Protein AF-A0A2N2TAQ8-F1 (afdb_monomer)

pLDDT: mean 95.05, std 6.16, range [58.59, 98.38]

Nearest PDB structures (foldseek):
  2xcc-assembly1_B  TM=7.783E-01  e=2.093E+00  Pseudomonas aeruginosa
  1zu2-assembly1_A  TM=5.875E-01  e=7.499E-01  Arabidopsis thaliana
  6ww7-assembly1_B  TM=6.725E-01  e=1.686E+00  Homo sapiens
  6y4l-assembly1_A  TM=6.504E-01  e=2.332E+00  Homo sapiens
  8j0o-assembly1_B  TM=6.583E-01  e=3.792E+00  Homo sapiens

Structure (mmCIF, N/CA/C/O backbone):
data_AF-A0A2N2TAQ8-F1
#
_entry.id   AF-A0A2N2TAQ8-F1
#
loop_
_atom_site.group_PDB
_atom_site.id
_atom_site.type_symbol
_atom_site.label_atom_id
_atom_site.label_alt_id
_atom_site.label_comp_id
_atom_site.label_asym_id
_atom_site.label_entity_id
_atom_site.label_seq_id
_atom_site.pdbx_PDB_ins_code
_atom_site.Cartn_x
_atom_site.Cartn_y
_atom_site.Cartn_z
_atom_site.occupancy
_atom_site.B_iso_or_equiv
_atom_site.auth_seq_id
_atom_site.auth_comp_id
_atom_site.auth_asym_id
_atom_site.auth_atom_id
_atom_site.pdbx_PDB_model_num
ATOM 1 N N . ILE A 1 1 ? -7.409 11.112 18.876 1.00 68.50 1 ILE A N 1
ATOM 2 C CA . ILE A 1 1 ? -6.303 11.848 19.545 1.00 68.50 1 ILE A CA 1
ATOM 3 C C . ILE A 1 1 ? -5.440 12.574 18.514 1.00 68.50 1 ILE A C 1
ATOM 5 O O . ILE A 1 1 ? -5.373 13.791 18.593 1.00 68.50 1 ILE A O 1
ATOM 9 N N . GLY A 1 2 ? -4.911 11.891 17.487 1.00 79.88 2 GLY A N 1
ATOM 10 C CA . GLY A 1 2 ? -4.014 12.508 16.495 1.00 79.88 2 GLY A CA 1
ATOM 11 C C . GLY A 1 2 ? -4.530 13.775 15.794 1.00 79.88 2 GLY A C 1
ATOM 12 O O . GLY A 1 2 ? -3.774 14.726 15.630 1.00 79.88 2 GLY A O 1
ATOM 13 N N . GLY A 1 3 ? -5.822 13.849 15.456 1.00 86.31 3 GLY A N 1
ATOM 14 C CA . GLY A 1 3 ? -6.392 15.069 14.868 1.00 86.31 3 GLY A CA 1
ATOM 15 C C . GLY A 1 3 ? -6.447 16.270 15.817 1.00 86.31 3 GLY A C 1
ATOM 16 O O . GLY A 1 3 ? -6.260 17.399 15.378 1.00 86.31 3 GLY A O 1
ATOM 17 N N . MET A 1 4 ? -6.640 16.038 17.119 1.00 84.19 4 MET A N 1
ATOM 18 C CA . MET A 1 4 ? -6.678 17.108 18.122 1.00 84.19 4 MET A CA 1
ATOM 19 C C . MET A 1 4 ? -5.278 17.551 18.560 1.00 84.19 4 MET A C 1
ATOM 21 O O . MET A 1 4 ? -5.082 18.726 18.841 1.00 84.19 4 MET A O 1
ATOM 25 N N . THR A 1 5 ? -4.308 16.634 18.618 1.00 91.44 5 THR A N 1
ATOM 26 C CA . THR A 1 5 ? -2.961 16.923 19.143 1.00 91.44 5 THR A CA 1
ATOM 27 C C . THR A 1 5 ? -1.943 17.277 18.062 1.00 91.44 5 THR A C 1
ATOM 29 O O . THR A 1 5 ? -0.988 17.988 18.350 1.00 91.44 5 THR A O 1
ATOM 32 N N . TYR A 1 6 ? -2.141 16.807 16.826 1.00 89.44 6 TYR A N 1
ATOM 33 C CA . TYR A 1 6 ? -1.198 16.993 15.713 1.00 89.44 6 TYR A CA 1
ATOM 34 C C . TYR A 1 6 ? -1.855 17.542 14.439 1.00 89.44 6 TYR A C 1
ATOM 36 O O . TYR A 1 6 ? -1.201 17.649 13.407 1.00 89.44 6 TYR A O 1
ATOM 44 N N . GLY A 1 7 ? -3.153 17.869 14.474 1.00 87.75 7 GLY A N 1
ATOM 45 C CA . GLY A 1 7 ? -3.867 18.410 13.314 1.00 87.75 7 GLY A CA 1
ATOM 46 C C . GLY A 1 7 ? -4.069 17.416 12.164 1.00 87.75 7 GLY A C 1
ATOM 47 O O . GLY A 1 7 ? -4.440 17.832 11.068 1.00 87.75 7 GLY A O 1
ATOM 48 N N . ALA A 1 8 ? -3.842 16.117 12.388 1.00 89.75 8 ALA A N 1
ATOM 49 C CA . ALA A 1 8 ? -4.031 15.082 11.375 1.00 89.75 8 ALA A CA 1
ATOM 50 C C . ALA A 1 8 ? -5.509 14.969 10.953 1.00 89.75 8 ALA A C 1
ATOM 52 O O . ALA A 1 8 ? -6.396 14.792 11.793 1.00 89.75 8 ALA A O 1
ATOM 53 N N . LYS A 1 9 ? -5.781 15.045 9.645 1.00 93.88 9 LYS A N 1
ATOM 54 C CA . LYS A 1 9 ? -7.139 15.003 9.080 1.00 93.88 9 LYS A CA 1
ATOM 55 C C . LYS A 1 9 ? -7.287 13.850 8.097 1.00 93.88 9 LYS A C 1
ATOM 57 O O . LYS A 1 9 ? -6.567 13.796 7.104 1.00 93.88 9 LYS A O 1
ATOM 62 N N . ALA A 1 10 ? -8.283 12.996 8.335 1.00 92.75 10 ALA A N 1
ATOM 63 C CA . ALA A 1 10 ? -8.639 11.895 7.438 1.00 92.75 10 ALA A CA 1
ATOM 64 C C . ALA A 1 10 ? -8.902 12.384 6.001 1.00 92.75 10 ALA A C 1
ATOM 66 O O . ALA A 1 10 ? -8.366 11.826 5.052 1.00 92.75 10 ALA A O 1
ATOM 67 N N . SER A 1 11 ? -9.625 13.499 5.854 1.00 94.69 11 SER A N 1
ATOM 68 C CA . SER A 1 11 ? -9.948 14.088 4.549 1.00 94.69 11 SER A CA 1
ATOM 69 C C . SER A 1 11 ? -8.718 14.536 3.752 1.00 94.69 11 SER A C 1
ATOM 71 O O . SER A 1 11 ? -8.706 14.435 2.528 1.00 94.69 11 SER A O 1
ATOM 73 N N . GLU A 1 12 ? -7.676 15.038 4.423 1.00 95.62 12 GLU A N 1
ATOM 74 C CA . GLU A 1 12 ? -6.437 15.423 3.738 1.00 95.62 12 GLU A CA 1
ATOM 75 C C . GLU A 1 12 ? -5.646 14.183 3.320 1.00 95.62 12 GLU A C 1
ATOM 77 O O . GLU A 1 12 ? -5.133 14.139 2.206 1.00 95.62 12 GLU A O 1
ATOM 82 N N . ALA A 1 13 ? -5.605 13.145 4.161 1.00 94.81 13 ALA A N 1
ATO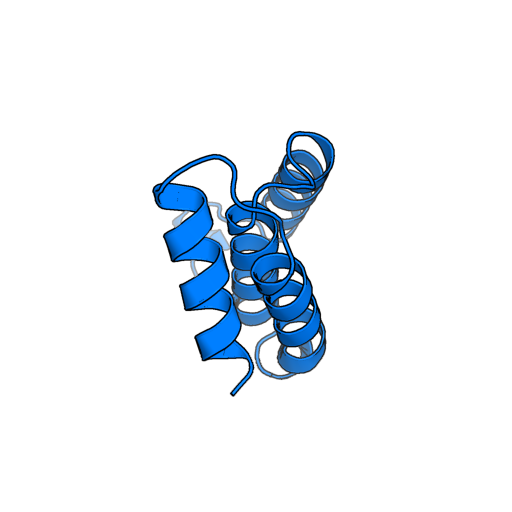M 83 C CA . ALA A 1 13 ? -4.963 11.881 3.810 1.00 94.81 13 ALA A CA 1
ATOM 84 C C . ALA A 1 13 ? -5.622 11.233 2.576 1.00 94.81 13 ALA A C 1
ATOM 86 O O . ALA A 1 13 ? -4.930 10.881 1.621 1.00 94.81 13 ALA A O 1
ATOM 87 N N . GLU A 1 14 ? -6.957 11.179 2.538 1.00 95.69 14 GLU A N 1
ATOM 88 C CA . GLU A 1 14 ? -7.713 10.690 1.377 1.00 95.69 14 GLU A CA 1
ATOM 89 C C . GLU A 1 14 ? -7.423 11.517 0.114 1.00 95.69 14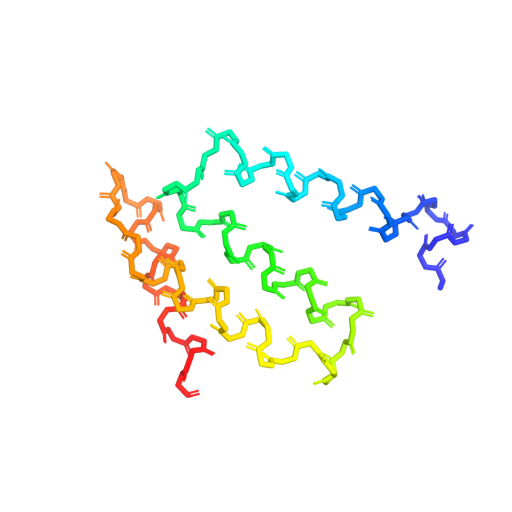 GLU A C 1
ATOM 91 O O . GLU A 1 14 ? -7.193 10.965 -0.965 1.00 95.69 14 GLU A O 1
ATOM 96 N N . LYS A 1 15 ? -7.362 12.849 0.237 1.00 97.19 15 LYS A N 1
ATOM 97 C CA . LYS A 1 15 ? -7.025 13.751 -0.875 1.00 97.19 15 LYS A CA 1
ATOM 98 C C . LYS A 1 15 ? -5.606 13.523 -1.402 1.00 97.19 15 LYS A C 1
ATOM 100 O O . LYS A 1 15 ? -5.393 13.555 -2.620 1.00 97.19 15 LYS A O 1
ATOM 105 N N . HIS A 1 16 ? -4.638 13.309 -0.516 1.00 97.06 16 HIS A N 1
ATOM 106 C CA . HIS A 1 16 ? -3.257 13.038 -0.902 1.00 97.06 16 HIS A CA 1
ATOM 107 C C . HIS A 1 16 ? -3.121 11.687 -1.603 1.00 97.06 16 HIS A C 1
ATOM 109 O O . HIS A 1 16 ? -2.529 11.646 -2.680 1.00 97.06 16 HIS A O 1
ATOM 115 N N . ILE A 1 17 ? -3.750 10.626 -1.087 1.00 97.50 17 ILE A N 1
ATOM 116 C CA . ILE A 1 17 ? -3.766 9.317 -1.755 1.00 97.50 17 ILE A CA 1
ATOM 117 C C . ILE A 1 17 ? -4.445 9.397 -3.124 1.00 97.50 17 ILE A C 1
ATOM 119 O O . ILE A 1 17 ? -3.884 8.938 -4.117 1.00 97.50 17 ILE A O 1
ATOM 123 N N . ALA A 1 18 ? -5.596 10.067 -3.233 1.00 96.94 18 ALA A N 1
ATOM 124 C CA . ALA A 1 18 ? -6.259 10.262 -4.522 1.00 96.94 18 ALA A CA 1
ATOM 125 C C . ALA A 1 18 ? -5.375 11.017 -5.532 1.00 96.94 18 ALA A C 1
ATOM 127 O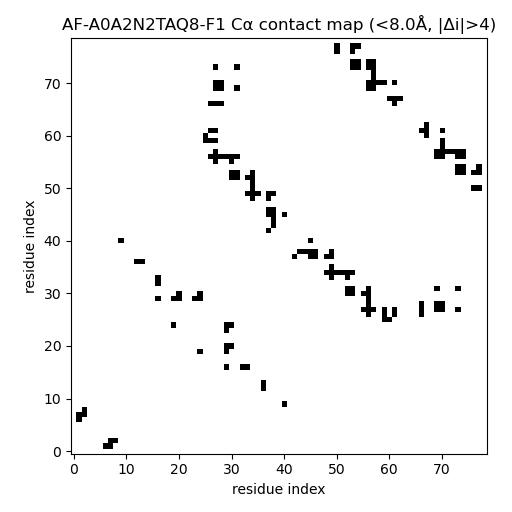 O . ALA A 1 18 ? -5.446 10.772 -6.737 1.00 96.94 18 ALA A O 1
ATOM 128 N N . SER A 1 19 ? -4.538 11.941 -5.055 1.00 98.25 19 SER A N 1
ATOM 129 C CA . SER A 1 19 ? -3.581 12.665 -5.895 1.00 98.25 19 SER A CA 1
ATOM 130 C C . SER A 1 19 ? -2.403 11.774 -6.301 1.00 98.25 19 SER A C 1
ATOM 132 O O . SER A 1 19 ? -2.023 11.778 -7.469 1.00 98.25 19 SER A O 1
ATOM 134 N N . ALA A 1 20 ? -1.875 10.962 -5.380 1.00 97.62 20 ALA A N 1
ATOM 135 C CA . ALA A 1 20 ? -0.814 9.996 -5.655 1.00 97.62 20 ALA A CA 1
ATOM 136 C C . ALA A 1 20 ? -1.247 8.959 -6.704 1.00 97.62 20 ALA A C 1
ATOM 138 O O . ALA A 1 20 ? -0.521 8.732 -7.670 1.00 97.62 20 ALA A O 1
ATOM 139 N N . ILE A 1 21 ? -2.468 8.416 -6.594 1.00 96.81 21 ILE A N 1
ATOM 140 C CA . ILE A 1 21 ? -3.030 7.469 -7.576 1.00 96.81 21 ILE A CA 1
ATOM 141 C C . ILE A 1 21 ? -3.094 8.101 -8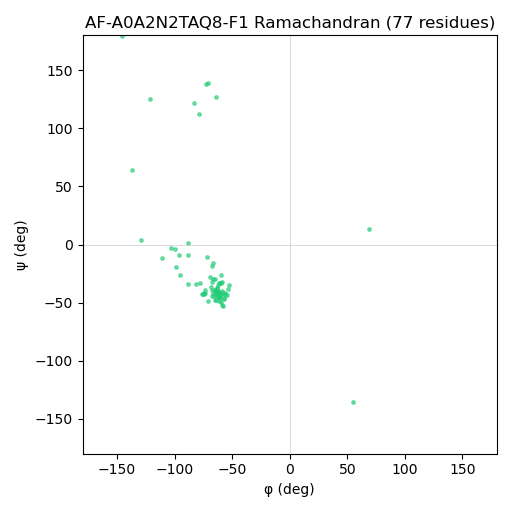.967 1.00 96.81 21 ILE A C 1
ATOM 143 O O . ILE A 1 21 ? -2.777 7.447 -9.956 1.00 96.81 21 ILE A O 1
ATOM 147 N N . LYS A 1 22 ? -3.463 9.382 -9.070 1.00 97.56 22 LYS A N 1
ATOM 148 C CA . LYS A 1 22 ? -3.502 10.088 -10.362 1.00 97.56 22 LYS A CA 1
ATOM 149 C C . LYS A 1 22 ? -2.115 10.295 -10.965 1.00 97.56 22 LYS A C 1
ATOM 151 O O . LYS A 1 22 ? -1.974 10.210 -12.181 1.00 97.56 22 LYS A O 1
ATOM 156 N N . LEU A 1 23 ? -1.119 10.603 -10.136 1.00 97.75 23 LEU A N 1
ATOM 157 C CA . LEU A 1 23 ? 0.240 10.900 -10.591 1.00 97.75 23 LEU A CA 1
ATOM 158 C C . LEU A 1 23 ? 0.999 9.633 -10.994 1.00 97.75 23 LEU A C 1
ATOM 160 O O . LEU A 1 23 ? 1.682 9.623 -12.016 1.00 97.75 23 LEU A O 1
ATOM 164 N N . THR A 1 24 ? 0.870 8.564 -10.211 1.00 95.56 24 THR A N 1
ATOM 165 C CA . THR A 1 24 ? 1.640 7.328 -10.392 1.00 95.56 24 THR A CA 1
ATOM 166 C C . THR A 1 24 ? 0.758 6.086 -10.223 1.00 95.56 24 THR A C 1
ATOM 168 O O . THR A 1 24 ? 1.008 5.270 -9.339 1.00 95.56 24 THR A O 1
ATOM 171 N N . PRO A 1 25 ? -0.249 5.876 -11.097 1.00 95.50 25 PRO A N 1
ATOM 172 C CA . PRO A 1 25 ? -1.221 4.782 -10.960 1.00 95.50 25 PRO A CA 1
ATOM 173 C C . PRO A 1 25 ? -0.621 3.382 -11.130 1.00 95.50 25 PRO A C 1
ATOM 175 O O . PRO A 1 25 ? -1.277 2.396 -10.812 1.00 95.50 25 PRO A O 1
ATOM 178 N N . LYS A 1 26 ? 0.591 3.287 -11.686 1.00 95.81 26 LYS A N 1
ATOM 179 C CA . LYS A 1 26 ? 1.300 2.025 -11.942 1.00 95.81 26 LYS A CA 1
ATOM 180 C C . LYS A 1 26 ? 2.355 1.698 -10.882 1.00 95.81 26 LYS A C 1
ATOM 182 O O . LYS A 1 26 ? 2.989 0.659 -10.994 1.00 95.81 26 LYS A O 1
ATOM 187 N N . ALA A 1 27 ? 2.580 2.593 -9.919 1.00 97.38 27 ALA A N 1
ATOM 188 C CA . ALA A 1 27 ? 3.523 2.352 -8.836 1.00 97.38 27 ALA A CA 1
ATOM 189 C C . ALA A 1 27 ? 2.819 1.527 -7.740 1.00 97.38 27 ALA A C 1
ATOM 191 O O . ALA A 1 27 ? 1.802 2.000 -7.218 1.00 97.38 27 ALA A O 1
ATOM 192 N N . PRO A 1 28 ? 3.330 0.338 -7.370 1.00 97.81 28 PRO A N 1
ATOM 193 C CA . PRO A 1 28 ? 2.698 -0.530 -6.371 1.00 97.81 28 PRO A CA 1
ATOM 194 C C . PRO A 1 28 ? 2.485 0.170 -5.022 1.00 97.81 28 PRO A C 1
ATOM 196 O O . PRO A 1 28 ? 1.399 0.085 -4.446 1.00 97.81 28 PRO A O 1
ATOM 199 N N . ILE A 1 29 ? 3.478 0.951 -4.574 1.00 97.81 29 ILE A N 1
ATOM 200 C CA . ILE A 1 29 ? 3.457 1.676 -3.295 1.00 97.81 29 ILE A CA 1
ATOM 201 C C . ILE A 1 29 ? 2.215 2.547 -3.106 1.00 97.81 29 ILE A C 1
ATOM 203 O O . ILE A 1 29 ? 1.682 2.655 -2.008 1.00 97.81 29 ILE A O 1
ATOM 207 N N . VAL A 1 30 ? 1.688 3.142 -4.175 1.00 97.88 30 VAL A N 1
ATOM 208 C CA . VAL A 1 30 ? 0.528 4.029 -4.059 1.00 97.88 30 VAL A CA 1
ATOM 209 C C . VAL A 1 30 ? -0.734 3.259 -3.680 1.00 97.88 30 VAL A C 1
ATOM 211 O O . VAL A 1 30 ? -1.564 3.762 -2.921 1.00 97.88 30 VAL A O 1
ATOM 214 N N . HIS A 1 31 ? -0.887 2.040 -4.196 1.00 98.25 31 HIS A N 1
ATOM 215 C CA . HIS A 1 31 ? -2.025 1.186 -3.864 1.00 98.25 31 HIS A CA 1
ATOM 216 C C . HIS A 1 31 ? -1.848 0.538 -2.487 1.00 98.25 31 HIS A C 1
ATOM 218 O O . HIS A 1 31 ? -2.826 0.439 -1.750 1.00 98.25 31 HIS A O 1
ATOM 224 N N . ILE A 1 32 ? -0.611 0.218 -2.091 1.00 98.31 32 ILE A N 1
ATOM 225 C CA . ILE A 1 32 ? -0.279 -0.199 -0.717 1.00 98.31 32 ILE A CA 1
ATOM 226 C C . ILE A 1 32 ? -0.690 0.875 0.289 1.00 98.31 32 ILE A C 1
ATOM 228 O O . ILE A 1 32 ? -1.450 0.604 1.216 1.00 98.31 32 ILE A O 1
ATOM 232 N N . GLU A 1 33 ? -0.254 2.116 0.078 1.00 98.00 33 GLU A N 1
ATOM 233 C CA . GLU A 1 33 ? -0.568 3.223 0.983 1.00 98.00 33 GLU A CA 1
ATOM 234 C C . GLU A 1 33 ? -2.068 3.542 1.012 1.00 98.00 33 GLU A C 1
ATOM 236 O O . GLU A 1 33 ? -2.609 3.947 2.043 1.00 98.00 33 GLU A O 1
ATOM 241 N N . HIS A 1 34 ? -2.780 3.305 -0.091 1.00 98.19 34 HIS A N 1
ATOM 242 C CA . HIS A 1 34 ? -4.236 3.388 -0.100 1.00 98.19 34 HIS A CA 1
ATOM 243 C C . HIS A 1 34 ? -4.880 2.308 0.784 1.00 98.19 34 HIS A C 1
ATOM 245 O O . HIS A 1 34 ? -5.773 2.636 1.567 1.00 98.19 34 HIS A O 1
ATOM 251 N N . GLY A 1 35 ? -4.416 1.057 0.708 1.00 97.62 35 GLY A N 1
ATOM 252 C CA . GLY A 1 35 ? -4.866 -0.028 1.586 1.00 97.62 35 GLY A CA 1
ATOM 253 C C . GLY A 1 35 ? -4.597 0.271 3.061 1.00 97.62 35 GLY A C 1
ATOM 254 O O . GLY A 1 35 ? -5.521 0.252 3.877 1.00 97.62 35 GLY A O 1
ATOM 255 N N . ASN A 1 36 ? -3.370 0.684 3.387 1.00 97.62 36 ASN A N 1
ATOM 256 C CA . ASN A 1 36 ? -2.978 1.097 4.737 1.00 97.62 36 ASN A CA 1
ATOM 257 C C . ASN A 1 36 ? -3.872 2.226 5.270 1.00 97.62 36 ASN A C 1
ATOM 259 O O . ASN A 1 36 ? -4.327 2.184 6.417 1.00 97.62 36 ASN A O 1
ATOM 263 N N . LEU A 1 37 ? -4.169 3.228 4.434 1.00 97.31 37 LEU A N 1
ATOM 264 C CA . LEU A 1 37 ? -5.059 4.324 4.805 1.00 97.31 37 LEU A CA 1
ATOM 265 C C . LEU A 1 37 ? -6.482 3.829 5.099 1.00 97.31 37 LEU A C 1
ATOM 267 O O . LEU A 1 37 ? -7.103 4.282 6.06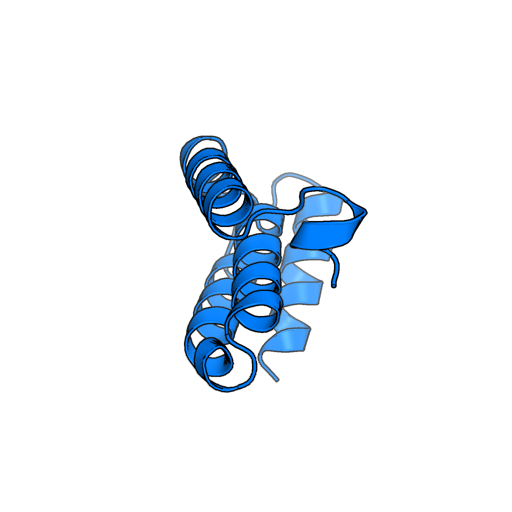4 1.00 97.31 37 LEU A O 1
ATOM 271 N N . LEU A 1 38 ? -7.010 2.911 4.286 1.00 97.06 38 LEU A N 1
ATOM 272 C CA . LEU A 1 38 ? -8.344 2.341 4.482 1.00 97.06 38 LEU A CA 1
ATOM 273 C C . LEU A 1 38 ? -8.439 1.593 5.812 1.00 97.06 38 LEU A C 1
ATOM 275 O O . LEU A 1 38 ? -9.393 1.822 6.557 1.00 97.06 38 LEU A O 1
ATOM 279 N N . LEU A 1 39 ? -7.434 0.783 6.148 1.00 96.50 39 LEU A N 1
ATOM 280 C CA . LEU A 1 39 ? -7.360 0.096 7.439 1.00 96.50 39 LEU A CA 1
ATOM 281 C C . LEU A 1 39 ? -7.251 1.092 8.599 1.00 96.50 39 LEU A C 1
ATOM 283 O O . LEU A 1 39 ? -7.985 0.981 9.581 1.00 96.50 39 LEU A O 1
ATOM 287 N N . LEU A 1 40 ? -6.401 2.114 8.468 1.00 94.75 40 LEU A N 1
ATOM 288 C CA . LEU A 1 40 ? -6.211 3.133 9.501 1.00 94.75 40 LEU A CA 1
ATOM 289 C C . LEU A 1 40 ? -7.501 3.910 9.804 1.00 94.75 40 LEU A C 1
ATOM 291 O O . LEU A 1 40 ? -7.786 4.212 10.964 1.00 94.75 40 LEU A O 1
ATOM 295 N N . LEU A 1 41 ? -8.268 4.270 8.772 1.00 93.94 41 LEU A N 1
ATOM 296 C CA . LEU A 1 41 ? -9.452 5.119 8.922 1.00 93.94 41 LEU A CA 1
ATOM 297 C C . LEU A 1 41 ? -10.735 4.335 9.205 1.00 93.94 41 LEU A C 1
ATOM 299 O O . LEU A 1 41 ? -11.616 4.843 9.902 1.00 93.94 41 LEU A O 1
ATOM 303 N N . LYS A 1 42 ? -10.871 3.130 8.643 1.00 94.44 42 LYS A N 1
ATOM 304 C CA . LYS A 1 42 ? -12.124 2.358 8.670 1.00 94.44 42 LYS A CA 1
ATOM 305 C C . LYS A 1 42 ? -12.039 1.102 9.537 1.00 94.44 42 LYS A C 1
ATOM 307 O O . LYS A 1 42 ? -13.087 0.520 9.833 1.00 94.44 42 LYS A O 1
ATOM 312 N N . GLY A 1 43 ? -10.842 0.707 9.976 1.00 94.88 43 GLY A N 1
ATOM 313 C CA . GLY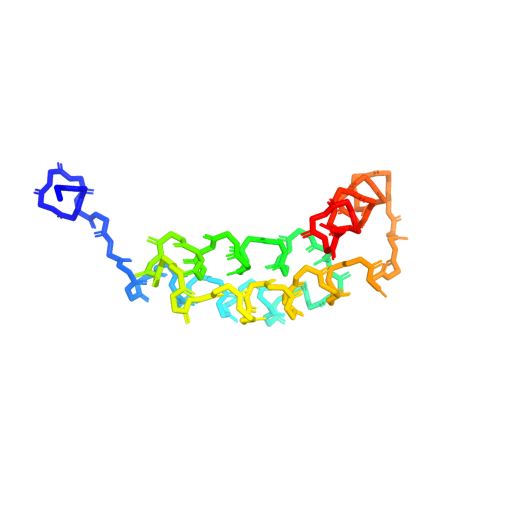 A 1 43 ? -10.619 -0.540 10.703 1.00 94.88 43 GLY A CA 1
ATOM 314 C C . GLY A 1 43 ? -11.149 -1.729 9.906 1.00 94.88 43 GLY A C 1
ATOM 315 O O . GLY A 1 43 ? -11.015 -1.764 8.683 1.00 94.88 43 GLY A O 1
ATOM 316 N N . SER A 1 44 ? -11.857 -2.636 10.580 1.00 94.81 44 SER A N 1
ATOM 317 C CA . SER A 1 44 ? -12.416 -3.841 9.953 1.00 94.81 44 SER A CA 1
ATOM 318 C C . SER A 1 44 ? -13.393 -3.567 8.809 1.00 94.81 44 SER A C 1
ATOM 320 O O . SER A 1 44 ? -13.512 -4.355 7.882 1.00 94.81 44 SER A O 1
ATOM 322 N N . LYS A 1 45 ? -14.062 -2.405 8.795 1.00 96.44 45 LYS A N 1
ATOM 323 C CA . LYS A 1 45 ? -14.952 -2.023 7.682 1.00 96.44 45 LYS A CA 1
ATOM 324 C C . LYS A 1 45 ? -14.199 -1.664 6.396 1.00 96.44 45 LYS A C 1
ATOM 326 O O . LYS A 1 45 ? -14.836 -1.407 5.378 1.00 96.44 45 LYS A O 1
ATOM 331 N N . GLY A 1 46 ? -12.878 -1.525 6.468 1.00 95.81 46 GLY A N 1
ATOM 332 C CA . GLY A 1 46 ? -12.009 -1.222 5.338 1.00 95.81 46 GLY A CA 1
ATOM 333 C C . GLY A 1 46 ? -11.238 -2.425 4.807 1.00 95.81 46 GLY A C 1
ATOM 334 O O . GLY A 1 46 ? -10.534 -2.236 3.824 1.00 95.81 46 GLY A O 1
ATOM 335 N N . GLU A 1 47 ? -11.353 -3.604 5.427 1.00 96.50 47 GLU A N 1
ATOM 336 C CA . GLU A 1 47 ? -10.538 -4.784 5.100 1.00 96.50 47 GLU A CA 1
ATOM 337 C C . GLU A 1 47 ? -10.705 -5.216 3.642 1.00 96.50 47 GLU A C 1
ATOM 339 O O . GLU A 1 47 ? -9.711 -5.250 2.925 1.00 96.50 47 GLU A O 1
ATOM 344 N N . ASP A 1 48 ? -11.939 -5.403 3.161 1.00 96.88 48 ASP A N 1
ATOM 345 C CA . ASP A 1 48 ? -12.196 -5.779 1.760 1.00 96.88 48 ASP A CA 1
ATOM 346 C C . ASP A 1 48 ? -11.594 -4.761 0.775 1.00 96.88 48 ASP A C 1
ATOM 348 O O . ASP A 1 48 ? -10.894 -5.105 -0.173 1.00 96.88 48 ASP A O 1
ATOM 352 N N . ALA A 1 49 ? -11.803 -3.468 1.037 1.00 97.06 49 ALA A N 1
ATOM 353 C CA . ALA A 1 49 ? -11.293 -2.407 0.172 1.00 97.06 49 ALA A CA 1
ATOM 354 C C . ALA A 1 49 ? -9.758 -2.280 0.227 1.00 97.06 49 ALA A C 1
ATOM 356 O O . ALA A 1 49 ? -9.145 -1.811 -0.736 1.00 97.06 49 ALA A O 1
ATOM 357 N N . ALA A 1 50 ? -9.143 -2.648 1.354 1.00 97.81 50 ALA A N 1
ATOM 358 C CA . ALA A 1 50 ? -7.697 -2.693 1.510 1.00 97.81 50 ALA A CA 1
ATOM 359 C C . ALA A 1 50 ? -7.105 -3.907 0.787 1.00 97.81 50 ALA A C 1
ATOM 361 O O . ALA A 1 50 ? -6.124 -3.738 0.067 1.00 97.81 50 ALA A O 1
ATOM 362 N N . ALA A 1 51 ? -7.742 -5.076 0.885 1.00 97.62 51 ALA A N 1
ATOM 363 C CA . ALA A 1 51 ? -7.376 -6.266 0.122 1.00 97.62 51 ALA A CA 1
ATOM 364 C C . ALA A 1 51 ? -7.411 -5.986 -1.391 1.00 97.62 51 ALA A C 1
ATOM 366 O O . ALA A 1 51 ? -6.415 -6.214 -2.075 1.00 97.62 51 ALA A O 1
ATOM 367 N N . ASP A 1 52 ? -8.471 -5.341 -1.896 1.00 97.81 52 ASP A N 1
ATOM 368 C CA . ASP A 1 52 ? -8.557 -4.893 -3.297 1.00 97.81 52 ASP A CA 1
ATOM 369 C C . ASP A 1 52 ? -7.419 -3.927 -3.687 1.00 97.81 52 ASP A C 1
ATOM 371 O O . ASP A 1 52 ? -7.025 -3.802 -4.852 1.00 97.81 52 ASP A O 1
ATOM 375 N N . ALA A 1 53 ? -6.938 -3.117 -2.741 1.00 97.94 53 ALA A N 1
ATOM 376 C CA . ALA A 1 53 ? -5.824 -2.205 -2.975 1.00 97.94 53 ALA A CA 1
ATOM 377 C C . ALA A 1 53 ? -4.490 -2.967 -3.032 1.00 97.94 53 ALA A C 1
ATOM 379 O O . ALA A 1 53 ? -3.704 -2.731 -3.952 1.00 97.94 53 ALA A O 1
ATOM 380 N N . TYR A 1 54 ? -4.265 -3.926 -2.132 1.00 98.31 54 TYR A N 1
ATOM 381 C CA . TYR A 1 54 ? -3.087 -4.791 -2.168 1.00 98.31 54 TYR A CA 1
ATOM 382 C C . TYR A 1 54 ? -3.062 -5.679 -3.413 1.00 98.31 54 TYR A C 1
ATOM 384 O O . TYR A 1 54 ? -2.017 -5.785 -4.047 1.00 98.31 54 TYR A O 1
ATOM 392 N N . GLU A 1 55 ? -4.200 -6.213 -3.862 1.00 98.19 55 GLU A N 1
ATOM 393 C CA . GLU A 1 55 ? -4.273 -6.988 -5.107 1.00 98.19 55 GLU A CA 1
ATOM 394 C C . GLU A 1 55 ? -3.865 -6.150 -6.324 1.00 98.19 55 GLU A C 1
ATOM 396 O O . GLU A 1 55 ? -3.110 -6.601 -7.191 1.00 98.19 55 GLU A O 1
ATOM 401 N N . ARG A 1 56 ? -4.288 -4.884 -6.379 1.00 97.44 56 ARG A N 1
ATOM 402 C CA . ARG A 1 56 ? -3.831 -3.958 -7.424 1.00 97.44 56 ARG A CA 1
ATOM 403 C C . ARG A 1 56 ? -2.336 -3.671 -7.335 1.00 97.44 56 ARG A C 1
ATOM 405 O O . ARG A 1 56 ? -1.692 -3.584 -8.380 1.00 97.44 56 ARG A O 1
ATOM 412 N N . ALA A 1 57 ? -1.787 -3.526 -6.129 1.00 98.12 57 ALA A N 1
ATOM 413 C CA . ALA A 1 57 ? -0.353 -3.334 -5.933 1.00 98.12 57 ALA A CA 1
ATOM 414 C C . ALA A 1 57 ? 0.455 -4.557 -6.393 1.00 98.12 57 ALA A C 1
ATOM 416 O O . ALA A 1 57 ? 1.395 -4.400 -7.168 1.00 98.12 57 ALA A O 1
ATOM 417 N N . ALA A 1 58 ? 0.048 -5.762 -5.987 1.00 97.88 58 ALA A N 1
ATOM 418 C CA . ALA A 1 58 ? 0.706 -7.019 -6.340 1.00 97.88 58 ALA A CA 1
ATOM 419 C C . ALA A 1 58 ? 0.728 -7.271 -7.858 1.00 97.88 58 ALA A C 1
ATOM 421 O O . ALA A 1 58 ? 1.688 -7.822 -8.392 1.00 97.88 58 ALA A O 1
ATOM 422 N N . ASN A 1 59 ? -0.307 -6.816 -8.570 1.00 97.06 59 ASN A N 1
ATOM 423 C CA . ASN A 1 59 ? -0.426 -6.960 -10.022 1.00 97.06 59 ASN A CA 1
ATOM 424 C C . ASN A 1 59 ? 0.216 -5.814 -10.831 1.00 97.06 59 ASN A C 1
ATOM 426 O O . ASN A 1 59 ? 0.142 -5.807 -12.065 1.00 97.06 59 ASN A O 1
ATOM 430 N N . CYS A 1 60 ? 0.832 -4.822 -10.183 1.00 96.81 60 CYS A N 1
ATOM 431 C CA . CYS A 1 60 ? 1.572 -3.783 -10.893 1.00 96.81 60 CYS A CA 1
ATOM 432 C C . CYS A 1 60 ? 2.867 -4.353 -11.495 1.00 96.81 60 CYS A C 1
ATOM 434 O O . CYS A 1 60 ? 3.584 -5.114 -10.856 1.00 96.81 60 CYS A O 1
ATOM 436 N N . ALA A 1 61 ? 3.200 -3.948 -12.725 1.00 96.25 61 ALA A N 1
ATOM 437 C CA . ALA A 1 61 ? 4.472 -4.306 -13.351 1.00 96.25 61 ALA A CA 1
ATOM 438 C C . ALA A 1 61 ? 5.599 -3.408 -12.795 1.00 96.25 61 ALA A C 1
ATOM 440 O O . ALA A 1 61 ? 5.588 -2.206 -13.090 1.00 96.25 61 ALA A O 1
ATOM 441 N N . PRO A 1 62 ? 6.559 -3.950 -12.022 1.00 95.75 62 PRO A N 1
ATOM 442 C CA . PRO A 1 62 ? 7.583 -3.148 -11.366 1.00 95.75 62 PR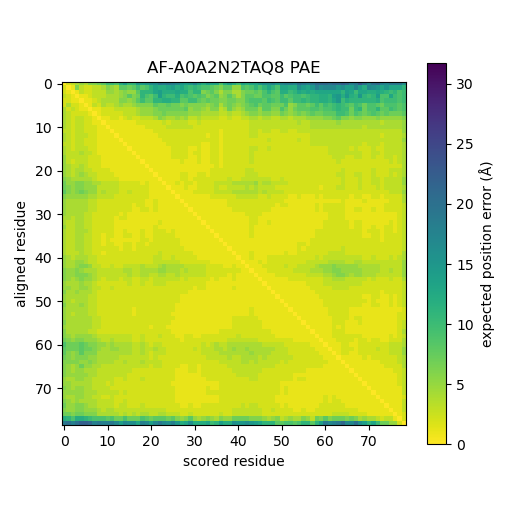O A CA 1
ATOM 443 C C . PRO A 1 62 ? 8.607 -2.621 -12.373 1.00 95.75 62 PRO A C 1
ATOM 445 O O . PRO A 1 62 ? 9.036 -3.332 -13.284 1.00 95.75 62 PRO A O 1
ATOM 448 N N . ARG A 1 63 ? 9.006 -1.358 -12.210 1.00 96.69 63 ARG A N 1
ATOM 449 C CA . ARG A 1 63 ? 9.983 -0.684 -13.085 1.00 96.69 63 ARG A CA 1
ATOM 450 C C . ARG A 1 63 ? 11.390 -0.667 -12.508 1.00 96.69 63 ARG A C 1
ATOM 452 O O . ARG A 1 63 ? 12.351 -0.474 -13.250 1.00 96.69 63 ARG A O 1
ATOM 459 N N . ASP A 1 64 ? 11.505 -0.867 -11.204 1.00 97.19 64 ASP A N 1
ATOM 460 C CA . ASP A 1 64 ? 12.764 -0.922 -10.480 1.00 97.19 64 ASP A CA 1
ATOM 461 C C . ASP A 1 64 ? 12.691 -1.928 -9.320 1.00 97.19 64 ASP A C 1
ATOM 463 O O . ASP A 1 64 ? 11.678 -2.597 -9.099 1.00 97.19 64 ASP A O 1
ATOM 467 N N . ALA A 1 65 ? 13.806 -2.067 -8.603 1.00 98.00 65 ALA A N 1
ATOM 468 C CA . ALA A 1 65 ? 13.921 -3.001 -7.491 1.00 98.00 65 ALA A CA 1
ATOM 469 C C . ALA A 1 65 ? 13.023 -2.634 -6.299 1.00 98.00 65 ALA A C 1
ATOM 471 O O . ALA A 1 65 ? 12.594 -3.533 -5.584 1.00 98.00 65 ALA A O 1
ATOM 472 N N . MET A 1 66 ? 12.736 -1.347 -6.079 1.00 97.69 66 MET A N 1
ATOM 473 C CA . MET A 1 66 ? 11.877 -0.910 -4.977 1.00 97.69 66 MET A CA 1
ATOM 474 C C . MET A 1 66 ? 10.430 -1.298 -5.267 1.00 97.69 66 MET A C 1
ATOM 476 O O . MET A 1 66 ? 9.812 -1.978 -4.457 1.00 97.69 66 MET A O 1
ATOM 480 N N . GLU A 1 67 ? 9.941 -1.002 -6.472 1.00 98.12 67 GLU A N 1
ATOM 481 C CA . GLU A 1 67 ? 8.596 -1.405 -6.885 1.00 98.12 67 GLU A CA 1
ATOM 482 C C . GLU A 1 67 ? 8.433 -2.935 -6.901 1.00 98.12 67 GLU A C 1
ATOM 484 O O . GLU A 1 67 ? 7.357 -3.447 -6.599 1.00 98.12 67 GLU A O 1
ATOM 489 N N . ALA A 1 68 ? 9.487 -3.690 -7.225 1.00 98.19 68 ALA A N 1
ATOM 490 C CA . ALA A 1 68 ? 9.438 -5.151 -7.163 1.00 98.19 68 ALA A CA 1
ATOM 491 C C . ALA A 1 68 ? 9.254 -5.664 -5.724 1.00 98.19 68 ALA A C 1
ATOM 493 O O . ALA A 1 68 ? 8.479 -6.595 -5.506 1.00 98.19 68 ALA A O 1
ATOM 494 N N . LEU A 1 69 ? 9.936 -5.047 -4.752 1.00 98.25 69 LEU A N 1
ATOM 495 C CA . LEU A 1 69 ? 9.757 -5.360 -3.333 1.00 98.25 69 LEU A CA 1
ATOM 496 C C . LEU A 1 69 ? 8.361 -4.966 -2.847 1.00 98.25 69 LEU A C 1
ATOM 498 O O . LEU A 1 69 ? 7.732 -5.747 -2.142 1.00 98.25 69 LEU A O 1
ATOM 502 N N . ASP A 1 70 ? 7.856 -3.807 -3.268 1.00 98.38 70 ASP A N 1
ATOM 503 C CA . ASP A 1 70 ? 6.512 -3.350 -2.916 1.00 98.38 70 ASP A CA 1
ATOM 504 C C . ASP A 1 70 ? 5.437 -4.319 -3.438 1.00 98.38 70 ASP A C 1
ATOM 506 O O . ASP A 1 70 ? 4.560 -4.744 -2.688 1.00 98.38 70 ASP A O 1
ATOM 510 N N . ALA A 1 71 ? 5.511 -4.717 -4.713 1.00 97.94 71 ALA A N 1
ATOM 511 C CA . ALA A 1 71 ? 4.557 -5.658 -5.302 1.00 97.94 71 ALA A CA 1
ATOM 512 C C . ALA A 1 71 ? 4.602 -7.036 -4.616 1.00 97.94 71 ALA A C 1
ATOM 514 O O . ALA A 1 71 ? 3.554 -7.630 -4.367 1.00 97.94 71 ALA A O 1
ATOM 515 N N . ALA A 1 72 ? 5.800 -7.523 -4.272 1.00 97.88 72 ALA A N 1
ATOM 516 C CA . ALA A 1 72 ? 5.961 -8.773 -3.534 1.00 97.88 72 ALA A CA 1
ATOM 517 C C . ALA A 1 72 ? 5.367 -8.680 -2.121 1.00 97.88 72 ALA A C 1
ATOM 519 O O . ALA A 1 72 ? 4.573 -9.534 -1.738 1.00 97.88 72 ALA A O 1
ATOM 520 N N . TRP A 1 73 ? 5.676 -7.609 -1.384 1.00 98.00 73 TRP A N 1
ATOM 521 C CA . TRP A 1 73 ? 5.108 -7.365 -0.059 1.00 98.00 73 TRP A CA 1
ATOM 522 C C . TRP A 1 73 ? 3.579 -7.297 -0.102 1.00 98.00 73 TRP A C 1
ATOM 524 O O . TRP A 1 73 ? 2.912 -7.873 0.752 1.00 98.00 73 TRP A O 1
ATOM 534 N N . ALA A 1 74 ? 3.012 -6.637 -1.117 1.00 97.81 74 ALA A N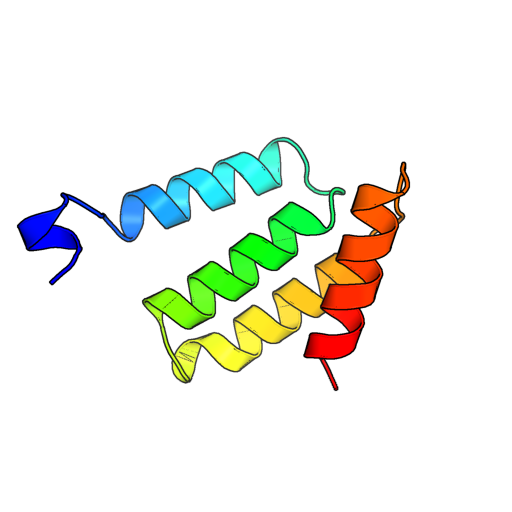 1
ATOM 535 C CA . ALA A 1 74 ? 1.565 -6.558 -1.285 1.00 97.81 74 ALA A CA 1
ATOM 536 C C . ALA A 1 74 ? 0.927 -7.931 -1.527 1.00 97.81 74 ALA A C 1
ATOM 538 O O . ALA A 1 74 ? -0.157 -8.183 -1.011 1.00 97.81 74 ALA A O 1
ATOM 539 N N . ALA A 1 75 ? 1.592 -8.821 -2.270 1.00 96.94 75 ALA A N 1
ATOM 540 C CA . ALA A 1 75 ? 1.114 -10.185 -2.477 1.00 96.94 75 ALA A CA 1
ATOM 541 C C . ALA A 1 75 ? 1.045 -10.975 -1.156 1.00 96.94 75 ALA A C 1
ATOM 543 O O . ALA A 1 75 ? 0.084 -11.706 -0.942 1.00 96.94 75 ALA A O 1
ATOM 544 N N . GLU A 1 76 ? 2.002 -10.761 -0.246 1.00 97.19 76 GLU A N 1
ATOM 545 C CA . GLU A 1 76 ? 2.018 -11.375 1.094 1.00 97.19 76 GLU A CA 1
ATOM 546 C C . GLU A 1 76 ? 0.880 -10.877 2.006 1.00 97.19 76 GLU A C 1
ATOM 548 O O . GLU A 1 76 ? 0.576 -11.522 3.003 1.00 97.19 76 GLU A O 1
ATOM 553 N N . GLN A 1 77 ? 0.244 -9.737 1.701 1.00 93.62 77 GLN A N 1
ATOM 554 C CA . GLN A 1 77 ? -0.866 -9.200 2.508 1.00 93.62 77 GLN A CA 1
ATOM 555 C C . GLN A 1 77 ? -2.248 -9.733 2.096 1.00 93.62 77 GLN A C 1
ATOM 557 O O . GLN A 1 77 ? -3.237 -9.423 2.760 1.00 93.62 77 GLN A O 1
ATOM 562 N N . ILE A 1 78 ? -2.337 -10.459 0.977 1.00 87.62 78 ILE A N 1
ATOM 563 C CA . ILE A 1 78 ? -3.595 -11.006 0.431 1.00 87.62 78 ILE A CA 1
ATOM 564 C C . ILE A 1 78 ? -3.792 -12.473 0.873 1.00 87.62 78 ILE A C 1
ATOM 566 O O . ILE A 1 78 ? -4.860 -13.041 0.647 1.00 87.62 78 ILE A O 1
ATOM 570 N N . GLU A 1 79 ? -2.769 -13.078 1.488 1.00 58.59 79 GLU A N 1
ATOM 571 C CA . GLU A 1 79 ? -2.761 -14.467 1.977 1.00 58.59 79 GLU A CA 1
ATOM 572 C C . GLU A 1 79 ? -3.596 -14.692 3.249 1.00 58.59 79 GLU A C 1
ATOM 574 O O . GLU A 1 79 ? -3.513 -13.873 4.195 1.00 58.59 79 GLU A O 1
#

Radius of gyration: 13.14 Å; Cα contacts (8 Å, |Δi|>4): 92; chains: 1; bounding box: 29×33×33 Å

Secondary structure (DSSP, 8-state):
-HHHHH---HHHHHHHHHHHHHH-TT-HHHHHHHHHHHHHHHGGGGHHHHHHHHHHHHTS--SSHHHHHHHHHHHHT--

Foldseek 3Di:
DCCVPPVDDLVVLVVVLVVVCVVCVLQLVSLQSV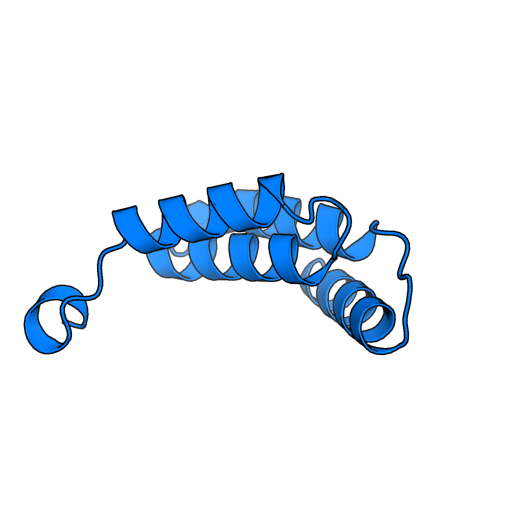LVSQCVPPPPNSNVVSLVSLVSSLPRDDPDPVSVVSNVVSVVSND

Solvent-accessible surface area (backbone atoms only — not comparable to full-atom values): 4191 Å² total; per-residue (Å²): 108,58,45,82,78,70,67,54,49,71,70,57,52,53,52,50,47,59,48,44,41,70,76,41,71,61,46,15,57,50,30,41,54,46,14,54,49,32,35,73,77,46,40,83,84,14,45,71,64,16,44,58,21,19,53,52,8,35,70,34,75,56,89,49,74,66,36,44,51,39,13,52,54,25,49,65,69,69,110

Sequence (79 aa):
IGGMTYGAKASEAEKHIASAIKLTPKAPIVHIEHGNLLLLLKGSKGEDAAADAYERAANCAPRDAMEALDAAWAAEQIE

Mean predicted aligned error: 3.0 Å